Protein AF-A0A0G0XND3-F1 (afdb_monomer_lite)

Organism: NCBI:txid1619006

Radius of gyration: 26.79 Å; chains: 1; bounding box: 49×74×52 Å

Sequence (110 aa):
MKILNKISLFSTIFYLMGIFPLIGFAQESPVKSIDDVMNVLKSIVNVMYTAFFIVAIMFIILAAFNYLTAQDDPEKIKSATRQIMWAAVAIAVALISVGFNKIVESFIKP

pLDDT: mean 83.13, std 10.99, range [59.75, 94.06]

Secondary structure (DSSP, 8-state):
-HHHHHHHHHHHHHHHHHHHHHHHHT---S-SSHHHHHHHHHHHHHHHHHHHHHHHHHHHHHHHHHHHHTTT-HHHHHHHHHHHHHHHHHHHHHHHHHHHHHHHHHHH--

Structure (mmCIF, N/CA/C/O backbone):
data_AF-A0A0G0XND3-F1
#
_entry.id   AF-A0A0G0XND3-F1
#
loop_
_atom_site.group_PDB
_atom_site.id
_atom_site.type_symbol
_atom_site.label_atom_id
_atom_site.label_alt_id
_atom_site.label_comp_id
_atom_site.label_asym_id
_atom_site.label_entity_id
_atom_site.label_seq_id
_atom_site.pdbx_PDB_ins_code
_atom_site.Cartn_x
_atom_site.Cartn_y
_atom_site.Cartn_z
_atom_site.occupancy
_atom_site.B_iso_or_equiv
_atom_site.auth_seq_id
_atom_site.auth_comp_id
_atom_site.auth_asym_id
_atom_site.auth_atom_id
_atom_site.pdbx_PDB_model_num
ATOM 1 N N . MET A 1 1 ? 3.979 54.646 -23.955 1.00 59.75 1 MET A N 1
ATOM 2 C CA . MET A 1 1 ? 4.954 53.527 -23.928 1.00 59.75 1 MET A CA 1
ATOM 3 C C . MET A 1 1 ? 4.491 52.270 -23.165 1.00 59.75 1 MET A C 1
ATOM 5 O O . MET A 1 1 ? 4.945 51.190 -23.504 1.00 59.75 1 MET A O 1
ATOM 9 N N . LYS A 1 2 ? 3.574 52.343 -22.178 1.00 62.19 2 LYS A N 1
ATOM 10 C CA . LYS A 1 2 ? 3.165 51.166 -21.369 1.00 62.19 2 LYS A CA 1
ATOM 11 C C . LYS A 1 2 ? 2.310 50.111 -22.109 1.00 62.19 2 LYS A C 1
ATOM 13 O O . LYS A 1 2 ? 2.405 48.933 -21.793 1.00 62.19 2 LYS A O 1
ATOM 18 N N . ILE A 1 3 ? 1.502 50.516 -23.095 1.00 66.00 3 ILE A N 1
ATOM 19 C CA . ILE A 1 3 ? 0.595 49.620 -23.851 1.00 66.00 3 ILE A CA 1
ATOM 20 C C . ILE A 1 3 ? 1.346 48.780 -24.897 1.00 66.00 3 ILE A C 1
ATOM 22 O O . ILE A 1 3 ? 1.065 47.597 -25.053 1.00 66.00 3 ILE A O 1
ATOM 26 N N . LEU A 1 4 ? 2.366 49.362 -25.534 1.00 64.50 4 LEU A N 1
ATOM 27 C CA . LEU A 1 4 ? 3.217 48.682 -26.517 1.00 64.50 4 LEU A CA 1
ATOM 28 C C . LEU A 1 4 ? 3.977 47.490 -25.904 1.00 64.50 4 LEU A C 1
ATOM 30 O O . LEU A 1 4 ? 4.105 46.452 -26.543 1.00 64.50 4 LEU A O 1
ATOM 34 N N . ASN A 1 5 ? 4.397 47.591 -24.636 1.00 64.88 5 ASN A N 1
ATOM 35 C CA . ASN A 1 5 ? 5.076 46.492 -23.940 1.00 64.88 5 ASN A CA 1
ATOM 36 C C . ASN A 1 5 ? 4.128 45.324 -23.600 1.00 64.88 5 ASN A C 1
ATOM 38 O O . ASN A 1 5 ? 4.518 44.163 -23.674 1.00 64.88 5 ASN A O 1
ATOM 42 N N . LYS A 1 6 ? 2.857 45.612 -23.276 1.00 61.25 6 LYS A N 1
ATOM 43 C CA . LYS A 1 6 ? 1.849 44.571 -22.997 1.00 61.25 6 LYS A CA 1
ATOM 44 C C . LYS A 1 6 ? 1.481 43.761 -24.243 1.00 61.25 6 LYS A C 1
ATOM 46 O O . LYS A 1 6 ? 1.281 42.557 -24.142 1.00 61.25 6 LYS A O 1
ATOM 51 N N . ILE A 1 7 ? 1.425 44.411 -25.406 1.00 75.75 7 ILE A N 1
ATOM 52 C CA . ILE A 1 7 ? 1.162 43.753 -26.695 1.00 75.75 7 ILE A CA 1
ATOM 53 C C . ILE A 1 7 ? 2.341 42.866 -27.123 1.00 75.75 7 ILE A C 1
ATOM 55 O O . ILE A 1 7 ? 2.122 41.741 -27.566 1.00 75.75 7 ILE A O 1
ATOM 59 N N . SER A 1 8 ? 3.581 43.320 -26.910 1.00 69.00 8 SER A N 1
ATOM 60 C CA . SER A 1 8 ? 4.781 42.504 -27.153 1.00 69.00 8 SER A CA 1
ATOM 61 C C . SER A 1 8 ? 4.814 41.248 -26.268 1.00 69.00 8 SER A C 1
ATOM 63 O O . SER A 1 8 ? 5.031 40.146 -26.766 1.00 69.00 8 SER A O 1
ATOM 65 N N . LEU A 1 9 ? 4.487 41.390 -24.977 1.00 69.19 9 LEU A N 1
ATOM 66 C CA . LEU A 1 9 ? 4.376 40.267 -24.034 1.00 69.19 9 LEU A CA 1
ATOM 67 C C . LEU A 1 9 ? 3.320 39.232 -24.445 1.00 69.19 9 LEU A C 1
ATOM 69 O O . LEU A 1 9 ? 3.530 38.035 -24.284 1.00 69.19 9 LEU A O 1
ATOM 73 N N . PHE A 1 10 ? 2.184 39.673 -24.980 1.00 75.31 10 PHE A N 1
ATOM 74 C CA . PHE A 1 10 ? 1.141 38.753 -25.432 1.00 75.31 10 PHE A CA 1
ATOM 75 C C . PHE A 1 10 ? 1.582 37.954 -26.670 1.00 75.31 10 PHE A C 1
ATOM 77 O O . PHE A 1 10 ? 1.338 36.752 -26.755 1.00 75.31 10 PHE A O 1
ATOM 84 N N . SER A 1 11 ? 2.303 38.596 -27.595 1.00 71.25 11 SER A N 1
ATOM 85 C CA . SER A 1 11 ? 2.854 37.937 -28.783 1.00 71.25 11 SER A CA 1
ATOM 86 C C . SER A 1 11 ? 3.929 36.904 -28.435 1.00 71.25 11 SER A C 1
ATOM 88 O O . SER A 1 11 ? 3.955 35.835 -29.039 1.00 71.25 11 SER A O 1
ATOM 90 N N . THR A 1 12 ? 4.813 37.181 -27.472 1.00 71.94 12 THR A N 1
ATOM 91 C CA . THR A 1 12 ? 5.863 36.225 -27.078 1.00 71.94 12 THR A CA 1
ATOM 92 C C . THR A 1 12 ? 5.287 34.994 -26.384 1.00 71.94 12 THR A C 1
ATOM 94 O O . THR A 1 12 ? 5.728 33.881 -26.666 1.00 71.94 12 THR A O 1
ATOM 97 N N . ILE A 1 13 ? 4.260 35.168 -25.547 1.00 76.44 13 ILE A N 1
ATOM 98 C CA . ILE A 1 13 ? 3.527 34.059 -24.917 1.00 76.44 13 ILE A CA 1
ATOM 99 C C . ILE A 1 13 ? 2.840 33.196 -25.982 1.00 76.44 13 ILE A C 1
ATOM 101 O O . ILE A 1 13 ? 2.937 31.973 -25.930 1.00 76.44 13 ILE A O 1
ATOM 105 N N . PHE A 1 14 ? 2.204 33.815 -26.980 1.00 75.88 14 PHE A N 1
ATOM 106 C CA . PHE A 1 14 ? 1.552 33.094 -28.073 1.00 75.88 14 PHE A CA 1
ATOM 107 C C . PHE A 1 14 ? 2.546 32.274 -28.911 1.00 75.88 14 PHE A C 1
ATOM 109 O O . PHE A 1 14 ? 2.286 31.110 -29.216 1.00 75.88 14 PHE A O 1
ATOM 116 N N . TYR A 1 15 ? 3.719 32.843 -29.214 1.00 73.38 15 TYR A N 1
ATOM 117 C CA . TYR A 1 15 ? 4.799 32.107 -29.874 1.00 73.38 15 TYR A CA 1
ATOM 118 C C . TYR A 1 15 ? 5.288 30.931 -29.020 1.00 73.38 15 TYR A C 1
ATOM 120 O O . TYR A 1 15 ? 5.349 29.820 -29.533 1.00 73.38 15 TYR A O 1
ATOM 128 N N . LEU A 1 16 ? 5.554 31.129 -27.722 1.00 67.38 16 LEU A N 1
ATOM 129 C CA . LEU A 1 16 ? 5.973 30.068 -26.790 1.00 67.38 16 LEU A CA 1
ATOM 130 C C . LEU A 1 16 ? 4.945 28.928 -26.674 1.00 67.38 16 LEU A C 1
ATOM 132 O O . LEU A 1 16 ? 5.328 27.758 -26.647 1.00 67.38 16 LEU A O 1
ATOM 136 N N . MET A 1 17 ? 3.648 29.247 -26.661 1.00 71.38 17 MET A N 1
ATOM 137 C CA . MET A 1 17 ? 2.576 28.244 -26.646 1.00 71.38 17 MET A CA 1
ATOM 138 C C . MET A 1 17 ? 2.480 27.458 -27.962 1.00 71.38 17 MET A C 1
ATOM 140 O O . MET A 1 17 ? 2.139 26.278 -27.933 1.00 71.38 17 MET A O 1
ATOM 144 N N . GLY A 1 18 ? 2.819 28.072 -29.100 1.00 71.44 18 GLY A N 1
ATOM 145 C CA . GLY A 1 18 ? 2.841 27.406 -30.408 1.00 71.44 18 GLY A CA 1
ATOM 146 C C . GLY A 1 18 ? 3.983 26.396 -30.580 1.00 71.44 18 GLY A C 1
ATOM 147 O O . GLY A 1 18 ? 3.817 25.402 -31.283 1.00 71.44 18 GLY A O 1
ATOM 148 N N . ILE A 1 19 ? 5.120 26.606 -29.905 1.00 67.62 19 ILE A N 1
ATOM 149 C CA . ILE A 1 19 ? 6.272 25.676 -29.913 1.00 67.62 19 ILE A CA 1
ATOM 150 C C . ILE A 1 19 ? 6.167 24.589 -28.836 1.00 67.62 19 ILE A C 1
ATOM 152 O O . ILE A 1 19 ? 6.798 23.545 -28.965 1.00 67.62 19 ILE A O 1
ATOM 156 N N . PHE A 1 20 ? 5.350 24.788 -27.798 1.00 65.88 20 PHE A N 1
ATOM 157 C CA . PHE A 1 20 ? 5.111 23.809 -26.732 1.00 65.88 20 PHE A CA 1
ATOM 158 C C . PHE A 1 20 ? 4.737 22.393 -27.225 1.00 65.88 20 PHE A C 1
ATOM 160 O O . PHE A 1 20 ? 5.346 21.433 -26.745 1.00 65.88 20 PHE A O 1
ATOM 167 N N . PRO A 1 21 ? 3.820 22.209 -28.202 1.00 66.88 21 PRO A N 1
ATOM 168 C CA . PRO A 1 21 ? 3.534 20.879 -28.738 1.00 66.88 21 PRO A CA 1
ATOM 169 C C . PRO A 1 21 ? 4.757 20.247 -29.415 1.00 66.88 21 PRO A C 1
ATOM 171 O O . PRO A 1 21 ? 4.997 19.058 -29.248 1.00 66.88 21 PRO A O 1
ATOM 174 N N . LEU A 1 22 ? 5.584 21.027 -30.115 1.00 62.44 22 LEU A N 1
ATOM 175 C CA . LEU A 1 22 ? 6.776 20.506 -30.794 1.00 62.44 22 LEU A CA 1
ATOM 176 C C . LEU A 1 22 ? 7.824 19.980 -29.804 1.00 62.44 22 LEU A C 1
ATOM 178 O O . LEU A 1 22 ? 8.460 18.969 -30.080 1.00 62.44 22 LEU A O 1
ATOM 182 N N . ILE A 1 23 ? 7.968 20.613 -28.636 1.00 65.00 23 ILE A N 1
ATOM 183 C CA . ILE A 1 23 ? 8.885 20.155 -27.578 1.00 65.00 23 ILE A CA 1
ATOM 184 C C . ILE A 1 23 ? 8.352 18.870 -26.919 1.00 65.00 23 ILE A C 1
ATOM 186 O O . ILE A 1 23 ? 9.130 17.966 -26.626 1.00 65.00 23 ILE A O 1
ATOM 190 N N . GLY A 1 24 ? 7.031 18.761 -26.731 1.00 64.75 24 GLY A N 1
ATOM 191 C CA . GLY A 1 24 ? 6.392 17.560 -26.181 1.00 64.75 24 GLY A CA 1
ATOM 192 C C . GLY A 1 24 ? 6.449 16.347 -27.117 1.00 64.75 24 GLY A C 1
ATOM 193 O O . GLY A 1 24 ? 6.621 15.224 -26.652 1.00 64.75 24 GLY A O 1
ATOM 194 N N . PHE A 1 25 ? 6.358 16.559 -28.434 1.00 60.78 25 PHE A N 1
ATOM 195 C CA . PHE A 1 25 ? 6.450 15.484 -29.433 1.00 60.78 25 PHE A CA 1
ATOM 196 C C . PHE A 1 25 ? 7.889 15.155 -29.866 1.00 60.78 25 PHE A C 1
ATOM 198 O O . PHE A 1 25 ? 8.114 14.095 -30.443 1.00 60.78 25 PHE A O 1
ATOM 205 N N . ALA A 1 26 ? 8.866 16.024 -29.578 1.00 62.00 26 ALA A N 1
ATOM 206 C CA . ALA A 1 26 ? 10.295 15.753 -29.775 1.00 62.00 26 ALA A CA 1
ATOM 207 C C . ALA A 1 26 ? 10.917 14.927 -28.634 1.00 62.00 26 ALA A C 1
ATOM 209 O O . ALA A 1 26 ? 12.117 14.650 -28.655 1.00 62.00 26 ALA A O 1
ATOM 210 N N . GLN A 1 27 ? 10.123 14.543 -27.629 1.00 63.00 27 GLN A N 1
ATOM 211 C CA . GLN A 1 27 ? 10.580 13.679 -26.554 1.00 63.00 27 GLN A CA 1
ATOM 212 C C . GLN A 1 27 ? 10.917 12.299 -27.128 1.00 63.00 27 GLN A C 1
ATOM 214 O O . GLN A 1 27 ? 10.034 11.534 -27.516 1.00 63.00 27 GLN A O 1
ATOM 219 N N . GLU A 1 28 ? 12.215 11.996 -27.203 1.00 65.12 28 GLU A N 1
ATOM 220 C CA . GLU A 1 28 ? 12.698 10.669 -27.570 1.00 65.12 28 GLU A CA 1
ATOM 221 C C . GLU A 1 28 ? 11.992 9.619 -26.709 1.00 65.12 28 GLU A C 1
ATOM 223 O O . GLU A 1 28 ? 11.840 9.794 -25.496 1.00 65.12 28 GLU A O 1
ATOM 228 N N . SER A 1 29 ? 11.542 8.532 -27.344 1.00 62.84 29 SER A N 1
ATOM 229 C CA . SER A 1 29 ? 10.870 7.450 -26.628 1.00 62.84 29 SER A CA 1
ATOM 230 C C . SER A 1 29 ? 11.773 6.978 -25.480 1.00 62.84 29 SER A C 1
ATOM 232 O O . SER A 1 29 ? 12.929 6.629 -25.731 1.00 62.84 29 SER A O 1
ATOM 234 N N . PRO A 1 30 ? 11.277 6.943 -24.228 1.00 66.06 30 PRO A N 1
ATOM 235 C CA . PRO A 1 30 ? 12.079 6.557 -23.064 1.00 66.06 30 PRO A CA 1
ATOM 236 C C . PRO A 1 30 ? 12.505 5.082 -23.088 1.00 66.06 30 PRO A C 1
ATOM 238 O O . PRO A 1 30 ? 13.228 4.635 -22.207 1.00 66.06 30 PRO A O 1
ATOM 241 N N . VAL A 1 31 ? 12.053 4.327 -24.091 1.00 66.56 31 VAL A N 1
ATOM 242 C CA . VAL A 1 31 ? 12.364 2.922 -24.306 1.00 66.56 31 VAL A CA 1
ATOM 243 C C . VAL A 1 31 ? 13.236 2.802 -25.552 1.00 66.56 31 VAL A C 1
ATOM 245 O O . VAL A 1 31 ? 12.734 2.923 -26.670 1.00 66.56 31 VAL A O 1
ATOM 248 N N . LYS A 1 32 ? 14.537 2.568 -25.363 1.00 80.81 32 LYS A N 1
ATOM 249 C CA . LYS A 1 32 ? 15.506 2.345 -26.451 1.00 80.81 32 LYS A CA 1
ATOM 250 C C . LYS A 1 32 ? 15.971 0.888 -26.519 1.00 80.81 32 LYS A C 1
ATOM 252 O O . LYS A 1 32 ? 16.572 0.475 -27.507 1.00 80.81 32 LYS A O 1
ATOM 257 N N . SER A 1 33 ? 15.677 0.107 -25.483 1.00 80.12 33 SER A N 1
ATOM 258 C CA . SER A 1 33 ? 16.095 -1.284 -25.324 1.00 80.12 33 SER A CA 1
ATOM 259 C C . SER A 1 33 ? 15.076 -2.098 -24.513 1.00 80.12 33 SER A C 1
ATOM 261 O O . SER A 1 33 ? 14.181 -1.546 -23.871 1.00 80.12 33 SER A O 1
ATOM 263 N N . ILE A 1 34 ? 15.226 -3.428 -24.513 1.00 78.19 34 ILE A N 1
ATOM 264 C CA . ILE A 1 34 ? 14.434 -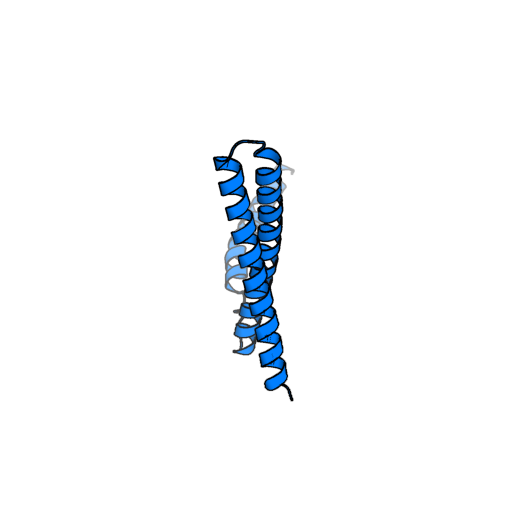4.334 -23.658 1.00 78.19 34 ILE A CA 1
ATOM 265 C C . ILE A 1 34 ? 14.659 -4.013 -22.169 1.00 78.19 34 ILE A C 1
ATOM 267 O O . ILE A 1 34 ? 13.727 -4.103 -21.368 1.00 78.19 34 ILE A O 1
ATOM 271 N N . ASP A 1 35 ? 15.862 -3.570 -21.803 1.00 84.25 35 ASP A N 1
ATOM 272 C CA . ASP A 1 35 ? 16.188 -3.177 -20.431 1.00 84.25 35 ASP A CA 1
ATOM 273 C C . ASP A 1 35 ? 15.397 -1.942 -19.986 1.00 84.25 35 ASP A C 1
ATOM 275 O O . ASP A 1 35 ? 14.928 -1.878 -18.848 1.00 84.25 35 ASP A O 1
ATOM 279 N N . ASP A 1 36 ? 15.147 -0.996 -20.893 1.00 82.12 36 ASP A N 1
ATOM 280 C CA . ASP A 1 36 ? 14.317 0.172 -20.595 1.00 82.12 36 ASP A CA 1
ATOM 281 C C . ASP A 1 36 ? 12.851 -0.209 -20.377 1.00 82.12 36 ASP A C 1
ATOM 283 O O . ASP A 1 36 ? 12.212 0.319 -19.465 1.00 82.12 36 ASP A O 1
ATOM 287 N N . VAL A 1 37 ? 12.326 -1.178 -21.142 1.00 85.06 37 VAL A N 1
ATOM 288 C CA . VAL A 1 37 ? 10.982 -1.736 -20.893 1.00 85.06 37 VAL A CA 1
ATOM 289 C C . VAL A 1 37 ? 10.913 -2.299 -19.478 1.00 85.06 37 VAL A C 1
ATOM 291 O O . VAL A 1 37 ? 9.970 -2.008 -18.741 1.00 85.06 37 VAL A O 1
ATOM 294 N N . MET A 1 38 ? 11.931 -3.063 -19.077 1.00 85.88 38 MET A N 1
ATOM 295 C CA . MET A 1 38 ? 12.007 -3.651 -17.744 1.00 85.88 38 MET A CA 1
ATOM 296 C C . MET A 1 38 ? 12.095 -2.580 -16.646 1.00 85.88 38 MET A C 1
ATOM 298 O O . MET A 1 38 ? 11.455 -2.713 -15.603 1.00 85.88 38 MET A O 1
ATOM 302 N N . ASN A 1 39 ? 12.841 -1.498 -16.873 1.00 87.50 39 ASN A N 1
ATOM 303 C CA . ASN A 1 39 ? 12.963 -0.389 -15.925 1.00 87.50 39 ASN A CA 1
ATOM 304 C C . ASN A 1 39 ? 11.651 0.388 -15.764 1.00 87.50 39 ASN A C 1
ATOM 306 O O . ASN A 1 39 ? 11.258 0.702 -14.636 1.00 87.50 39 ASN A O 1
ATOM 310 N N . VAL A 1 40 ? 10.935 0.642 -16.862 1.00 88.00 40 VAL A N 1
ATOM 311 C CA . VAL A 1 40 ? 9.604 1.265 -16.824 1.00 88.00 40 VAL A CA 1
ATOM 312 C C . VAL A 1 40 ? 8.620 0.374 -16.065 1.00 88.00 40 VAL A C 1
ATOM 314 O O . VAL A 1 40 ? 7.927 0.856 -15.168 1.00 88.00 40 VAL A O 1
ATOM 317 N N . LEU A 1 41 ? 8.612 -0.933 -16.344 1.00 88.31 41 LEU A N 1
ATOM 318 C CA . LEU A 1 41 ? 7.770 -1.907 -15.641 1.00 88.31 41 LEU A CA 1
ATOM 319 C C . LEU A 1 41 ? 8.060 -1.926 -14.138 1.00 88.31 41 LEU A C 1
ATOM 321 O O . LEU A 1 41 ? 7.136 -1.814 -13.333 1.00 88.31 41 LEU A O 1
ATOM 325 N N . LYS A 1 42 ? 9.338 -1.990 -13.750 1.00 89.12 42 LYS A N 1
ATOM 326 C CA . LYS A 1 42 ? 9.756 -1.922 -12.341 1.00 89.12 42 LYS A CA 1
ATOM 327 C C . LYS A 1 42 ? 9.303 -0.629 -11.671 1.00 89.12 42 LYS A C 1
ATOM 329 O O . LYS A 1 42 ? 8.843 -0.670 -10.533 1.00 89.12 42 LYS A O 1
ATOM 334 N N . SER A 1 43 ? 9.400 0.503 -12.366 1.00 90.56 43 SER A N 1
ATOM 335 C CA . SER A 1 43 ? 8.976 1.800 -11.835 1.00 90.56 43 SER A CA 1
ATOM 33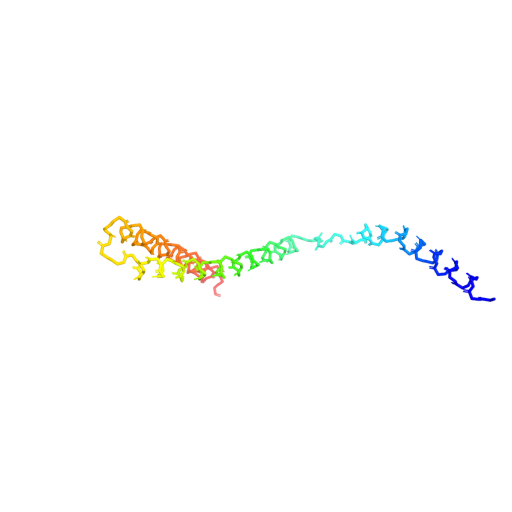6 C C . SER A 1 43 ? 7.465 1.847 -11.584 1.00 90.56 43 SER A C 1
ATOM 338 O O . SER A 1 43 ? 7.032 2.195 -10.484 1.00 90.56 43 SER A O 1
ATOM 340 N N . ILE A 1 44 ? 6.661 1.394 -12.553 1.00 91.56 44 ILE A N 1
ATOM 341 C CA . ILE A 1 44 ? 5.198 1.306 -12.420 1.00 91.56 44 ILE A CA 1
ATOM 342 C C . ILE A 1 44 ? 4.820 0.387 -11.256 1.00 91.56 44 ILE A C 1
ATOM 344 O O . ILE A 1 44 ? 4.011 0.757 -10.404 1.00 91.56 44 ILE A O 1
ATOM 348 N N . VAL A 1 45 ? 5.440 -0.791 -11.187 1.00 91.00 45 VAL A N 1
ATOM 349 C CA . VAL A 1 45 ? 5.207 -1.764 -10.117 1.00 91.00 45 VAL A CA 1
ATOM 350 C C . VAL A 1 45 ? 5.569 -1.174 -8.750 1.00 91.00 45 VAL A C 1
ATOM 352 O O . VAL A 1 45 ? 4.785 -1.302 -7.814 1.00 91.00 45 VAL A O 1
ATOM 355 N N . ASN A 1 46 ? 6.695 -0.467 -8.623 1.00 91.06 46 ASN A N 1
ATOM 356 C CA . ASN A 1 46 ? 7.120 0.150 -7.362 1.00 91.06 46 ASN A CA 1
ATOM 357 C C . ASN A 1 46 ? 6.151 1.243 -6.872 1.00 91.06 46 ASN A C 1
ATOM 359 O O . ASN A 1 46 ? 5.802 1.292 -5.687 1.00 91.06 46 ASN A O 1
ATOM 363 N N . VAL A 1 47 ? 5.674 2.096 -7.784 1.00 93.06 47 VAL A N 1
ATOM 364 C CA . VAL A 1 47 ? 4.662 3.114 -7.460 1.00 93.06 47 VAL A CA 1
ATOM 365 C C . VAL A 1 47 ? 3.357 2.446 -7.029 1.00 93.06 47 VAL A C 1
ATOM 367 O O . VAL A 1 47 ? 2.770 2.842 -6.022 1.00 93.06 47 VAL A O 1
ATOM 370 N N . MET A 1 48 ? 2.936 1.394 -7.736 1.00 92.19 48 MET A N 1
ATOM 371 C CA . MET A 1 48 ? 1.724 0.645 -7.409 1.00 92.19 48 MET A CA 1
ATOM 372 C C . MET A 1 48 ? 1.822 -0.043 -6.043 1.00 92.19 48 MET A C 1
ATOM 374 O O . MET A 1 48 ? 0.882 0.053 -5.257 1.00 92.19 48 MET A O 1
ATOM 378 N N . TYR A 1 49 ? 2.960 -0.665 -5.718 1.00 89.94 49 TYR A N 1
ATOM 379 C CA . TYR A 1 49 ? 3.204 -1.247 -4.394 1.00 89.94 49 TYR A CA 1
ATOM 380 C C . TYR A 1 49 ? 3.134 -0.190 -3.293 1.00 89.94 49 TYR A C 1
ATOM 382 O O . TYR A 1 49 ? 2.438 -0.382 -2.297 1.00 89.94 49 TYR A O 1
ATOM 390 N N . THR A 1 50 ? 3.822 0.937 -3.476 1.00 90.88 50 THR A N 1
ATOM 391 C CA . THR A 1 50 ? 3.839 2.015 -2.479 1.00 90.88 50 THR A CA 1
ATOM 392 C C . THR A 1 50 ? 2.431 2.560 -2.233 1.00 90.88 50 THR A C 1
ATOM 394 O O . THR A 1 50 ? 1.990 2.648 -1.086 1.00 90.88 50 THR A O 1
ATOM 397 N N . ALA A 1 51 ? 1.687 2.857 -3.302 1.00 93.62 51 ALA A N 1
ATOM 398 C CA . ALA A 1 51 ? 0.305 3.320 -3.205 1.00 93.62 51 ALA A CA 1
ATOM 399 C C . ALA A 1 51 ? -0.608 2.275 -2.537 1.00 93.62 51 ALA A C 1
ATOM 401 O O . ALA A 1 51 ? -1.407 2.619 -1.665 1.00 93.62 51 ALA A O 1
ATOM 402 N N . PHE A 1 52 ? -0.453 0.998 -2.894 1.00 91.38 52 PHE A N 1
ATOM 403 C CA . PHE A 1 52 ? -1.217 -0.105 -2.316 1.00 91.38 52 PHE A CA 1
ATOM 404 C C . PHE A 1 52 ? -1.032 -0.206 -0.799 1.00 91.38 52 PHE A C 1
ATOM 406 O O . PHE A 1 52 ? -2.021 -0.281 -0.073 1.00 91.38 52 PHE A O 1
ATOM 413 N N . PHE A 1 53 ? 0.208 -0.158 -0.300 1.00 90.50 53 PHE A N 1
ATOM 414 C CA . PHE A 1 53 ? 0.470 -0.250 1.139 1.00 90.50 53 PHE A CA 1
ATOM 415 C C . PHE A 1 53 ? -0.095 0.939 1.922 1.00 90.50 53 PHE A C 1
ATOM 417 O O . PHE A 1 53 ? -0.649 0.741 3.004 1.00 90.50 53 PHE A O 1
ATOM 424 N N . ILE A 1 54 ? -0.022 2.155 1.372 1.00 93.94 54 ILE A N 1
ATOM 425 C CA . ILE A 1 54 ? -0.618 3.347 1.998 1.00 93.94 54 ILE A CA 1
ATOM 426 C C . ILE A 1 54 ? -2.131 3.160 2.165 1.00 93.94 54 ILE A C 1
ATOM 428 O O . ILE A 1 54 ? -2.674 3.364 3.253 1.00 93.94 54 ILE A O 1
ATOM 432 N N . VAL A 1 55 ? -2.810 2.728 1.100 1.00 92.62 55 VAL A N 1
ATOM 433 C CA . VAL A 1 55 ? -4.255 2.475 1.123 1.00 92.62 55 VAL A CA 1
ATOM 434 C C . VAL A 1 55 ? -4.590 1.328 2.081 1.00 92.62 55 VAL A C 1
ATOM 436 O O . VAL A 1 55 ? -5.504 1.459 2.892 1.00 92.62 55 VAL A O 1
ATOM 439 N N . ALA A 1 56 ? -3.827 0.235 2.057 1.00 90.75 56 ALA A N 1
ATOM 440 C CA . ALA A 1 56 ? -4.040 -0.909 2.939 1.00 90.75 56 ALA A CA 1
ATOM 441 C C . ALA A 1 56 ? -3.986 -0.514 4.425 1.00 90.75 56 ALA A C 1
ATOM 443 O O . ALA A 1 56 ? -4.881 -0.882 5.187 1.00 90.75 56 ALA A O 1
ATOM 444 N N . ILE A 1 57 ? -2.992 0.285 4.831 1.00 91.94 57 ILE A N 1
ATOM 445 C CA . ILE A 1 57 ? -2.872 0.782 6.211 1.00 91.94 57 ILE A CA 1
ATOM 446 C C . ILE A 1 57 ? -4.093 1.628 6.592 1.00 91.94 57 ILE A C 1
ATOM 448 O O . ILE A 1 57 ? -4.658 1.442 7.671 1.00 91.94 57 ILE A O 1
ATOM 452 N N . MET A 1 58 ? -4.548 2.510 5.699 1.00 94.06 58 MET A N 1
ATOM 453 C CA . MET A 1 58 ? -5.743 3.324 5.931 1.00 94.06 58 MET A CA 1
ATOM 454 C C . MET A 1 58 ? -6.989 2.453 6.159 1.00 94.06 58 MET A C 1
ATOM 456 O O . MET A 1 58 ? -7.733 2.679 7.114 1.00 94.06 58 MET A O 1
ATOM 460 N N . PHE A 1 59 ? -7.190 1.418 5.340 1.00 90.69 59 PHE A N 1
ATOM 461 C CA . PHE A 1 59 ? -8.312 0.487 5.493 1.00 90.69 59 PHE A CA 1
ATOM 462 C C . PHE A 1 59 ? -8.240 -0.338 6.780 1.00 90.69 59 PHE A C 1
ATOM 464 O O . PHE A 1 59 ? -9.274 -0.563 7.408 1.00 90.69 59 PHE A O 1
ATOM 471 N N . ILE A 1 60 ? -7.046 -0.763 7.199 1.00 91.06 60 ILE A N 1
ATOM 472 C CA . ILE A 1 60 ? -6.854 -1.487 8.466 1.00 91.06 60 ILE A CA 1
ATOM 473 C C . ILE A 1 60 ? -7.282 -0.616 9.646 1.00 91.06 60 ILE A C 1
ATOM 475 O O . ILE A 1 60 ? -8.008 -1.082 10.524 1.00 91.06 60 ILE A O 1
ATOM 479 N N . ILE A 1 61 ? -6.874 0.654 9.649 1.00 93.38 61 ILE A N 1
ATOM 480 C CA . ILE A 1 61 ? -7.248 1.603 10.701 1.00 93.38 61 ILE A CA 1
ATOM 481 C C . ILE A 1 61 ? -8.770 1.791 10.723 1.00 93.38 61 ILE A C 1
ATOM 483 O O . ILE A 1 61 ? -9.381 1.688 11.785 1.00 93.38 61 ILE A O 1
ATOM 487 N N . LEU A 1 62 ? -9.403 1.993 9.563 1.00 91.00 62 LEU A N 1
ATOM 488 C CA . LEU A 1 62 ? -10.862 2.123 9.471 1.00 91.00 62 LEU A CA 1
ATOM 489 C C . LEU A 1 62 ? -11.597 0.868 9.964 1.00 91.00 62 LEU A C 1
ATOM 491 O O . LEU A 1 62 ? -12.566 0.981 10.712 1.00 91.00 62 LEU A O 1
ATOM 495 N N . ALA A 1 63 ? -11.124 -0.326 9.604 1.00 90.44 63 ALA A N 1
ATOM 496 C CA . ALA A 1 63 ? -11.698 -1.583 10.077 1.00 90.44 63 ALA A CA 1
ATOM 497 C C . ALA A 1 63 ? -11.566 -1.736 11.603 1.00 90.44 63 ALA A C 1
ATOM 499 O O . ALA A 1 63 ? -12.510 -2.172 12.263 1.00 90.44 63 ALA A O 1
ATOM 500 N N . ALA A 1 64 ? -10.428 -1.328 12.174 1.00 90.88 64 ALA A N 1
ATOM 501 C CA . ALA A 1 64 ? -10.220 -1.329 13.619 1.00 90.88 64 ALA A CA 1
ATOM 502 C C . ALA A 1 64 ? -11.182 -0.363 14.331 1.00 90.88 64 ALA A C 1
ATOM 504 O O . ALA A 1 64 ? -11.818 -0.750 15.310 1.00 90.88 64 ALA A O 1
ATOM 505 N N . PHE A 1 65 ? -11.362 0.858 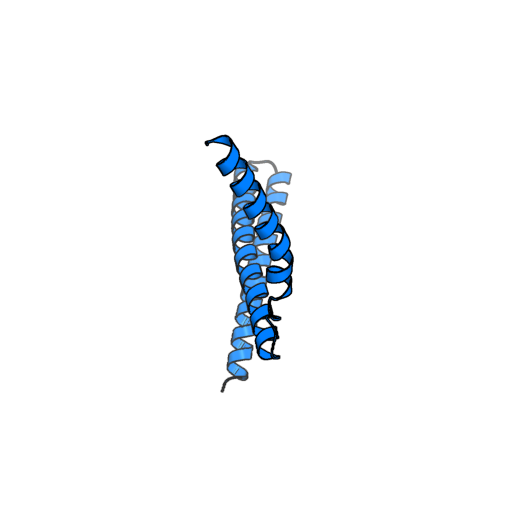13.817 1.00 92.62 65 PHE A N 1
ATOM 506 C CA . PHE A 1 65 ? -12.344 1.801 14.364 1.00 92.62 65 PHE A CA 1
ATOM 507 C C . PHE A 1 65 ? -13.777 1.274 14.262 1.00 92.62 65 PHE A C 1
ATOM 509 O O . PHE A 1 65 ? -14.528 1.375 15.231 1.00 92.62 65 PHE A O 1
ATOM 516 N N . ASN A 1 66 ? -14.153 0.668 13.135 1.00 90.06 66 ASN A N 1
ATOM 517 C CA . ASN A 1 66 ? -15.472 0.051 12.973 1.00 90.06 66 ASN A CA 1
ATOM 518 C C . ASN A 1 66 ? -15.704 -1.071 13.990 1.00 90.06 66 ASN A C 1
ATOM 520 O O . ASN A 1 66 ? -16.809 -1.208 14.503 1.00 90.06 66 ASN A O 1
ATOM 524 N N . TYR A 1 67 ? -14.668 -1.848 14.311 1.00 89.94 67 TYR A N 1
ATOM 525 C CA . TYR A 1 67 ? -14.750 -2.892 15.330 1.00 89.94 67 TYR A CA 1
ATOM 526 C C . TYR A 1 67 ? -14.926 -2.308 16.735 1.00 89.94 67 TYR A C 1
ATOM 528 O O . TYR A 1 67 ? -15.807 -2.735 17.475 1.00 89.94 67 TYR A O 1
ATOM 536 N N . LEU A 1 68 ? -14.139 -1.287 17.089 1.00 91.38 68 LEU A N 1
ATOM 537 C CA . LEU A 1 68 ? -14.218 -0.634 18.402 1.00 91.38 68 LEU A CA 1
ATOM 538 C C . LEU A 1 68 ? -15.540 0.119 18.616 1.00 91.38 68 LEU A C 1
ATOM 540 O O . LEU A 1 68 ? -16.043 0.186 19.733 1.00 91.38 68 LEU A O 1
ATOM 544 N N . THR A 1 69 ? -16.108 0.686 17.552 1.00 92.12 69 THR A N 1
ATOM 545 C CA . THR A 1 69 ? -17.364 1.454 17.607 1.00 92.12 69 THR A CA 1
ATOM 546 C C . THR A 1 69 ? -18.615 0.597 17.422 1.00 92.12 69 THR A C 1
ATOM 548 O O . THR A 1 69 ? -19.722 1.111 17.578 1.00 92.12 69 THR A O 1
ATOM 551 N N . ALA A 1 70 ? -18.468 -0.701 17.133 1.00 89.75 70 ALA A N 1
ATOM 552 C CA . ALA A 1 70 ? -19.591 -1.619 16.951 1.00 89.75 70 ALA A CA 1
ATOM 553 C C . ALA A 1 70 ? -20.409 -1.852 18.235 1.00 89.75 70 ALA A C 1
ATOM 555 O O . ALA A 1 70 ? -21.583 -2.202 18.130 1.00 89.75 70 ALA A O 1
ATOM 556 N N . GLN A 1 71 ? -19.833 -1.596 19.419 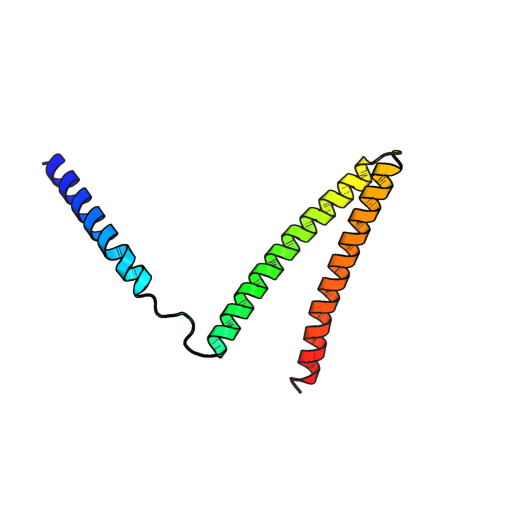1.00 87.44 71 GLN A N 1
ATOM 557 C CA . GLN A 1 71 ? -20.480 -1.812 20.724 1.00 87.44 71 GLN A CA 1
ATOM 558 C C . GLN A 1 71 ? -21.073 -3.233 20.819 1.00 87.44 71 GLN A C 1
ATOM 560 O O . GLN A 1 71 ? -20.445 -4.169 20.340 1.00 87.44 71 GLN A O 1
ATOM 565 N N . ASP A 1 72 ? -22.264 -3.394 21.405 1.00 87.31 72 ASP A N 1
ATOM 566 C CA . ASP A 1 72 ? -22.966 -4.678 21.559 1.00 8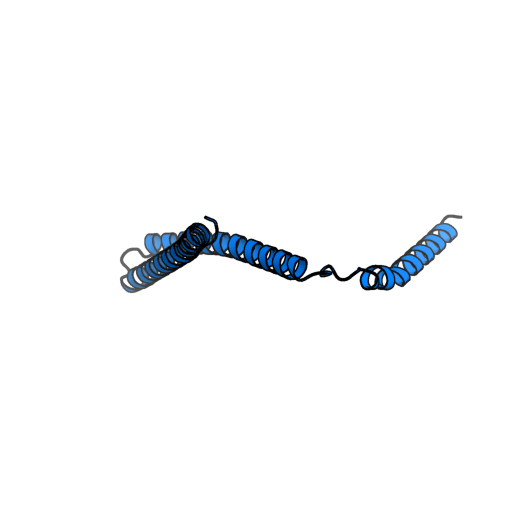7.31 72 ASP A CA 1
ATOM 567 C C . ASP A 1 72 ? -23.868 -5.038 20.361 1.00 87.31 72 ASP A C 1
ATOM 569 O O . ASP A 1 72 ? -24.739 -5.899 20.473 1.00 87.31 72 ASP A O 1
ATOM 573 N N . ASP A 1 73 ? -23.693 -4.394 19.202 1.00 93.50 73 ASP A N 1
ATOM 574 C CA . ASP A 1 73 ? -24.443 -4.740 17.992 1.00 93.50 73 ASP A CA 1
ATOM 575 C C . ASP A 1 73 ? -23.781 -5.943 17.282 1.00 93.50 73 ASP A C 1
ATOM 577 O O . ASP A 1 73 ? -22.712 -5.800 16.667 1.00 93.50 73 ASP A O 1
ATOM 581 N N . PRO A 1 74 ? -24.398 -7.142 17.322 1.00 90.44 74 PRO A N 1
ATOM 582 C CA . PRO A 1 74 ? -23.793 -8.355 16.783 1.00 90.44 74 PRO A CA 1
ATOM 583 C C . PRO A 1 74 ? -23.604 -8.301 15.262 1.00 90.44 74 PRO A C 1
ATOM 585 O O . PRO A 1 74 ? -22.683 -8.938 14.737 1.00 90.44 74 PRO A O 1
ATOM 588 N N . GLU A 1 75 ? -24.429 -7.542 14.533 1.00 91.81 75 GLU A N 1
ATOM 589 C CA . GLU A 1 75 ? -24.283 -7.404 13.083 1.00 91.81 75 GLU A CA 1
ATOM 590 C C . GLU A 1 75 ? -23.064 -6.548 12.733 1.00 91.81 75 GLU A C 1
ATOM 592 O O . GLU A 1 75 ? -22.268 -6.916 11.857 1.00 91.81 75 GLU A O 1
ATOM 597 N N . LYS A 1 76 ? -22.864 -5.441 13.459 1.00 89.94 76 LYS A N 1
ATOM 598 C CA . LYS A 1 76 ? -21.699 -4.564 13.272 1.00 89.94 76 LYS A CA 1
ATOM 599 C C . LYS A 1 76 ? -20.402 -5.245 13.677 1.00 89.94 76 LYS A C 1
ATOM 601 O O . LYS A 1 76 ? -19.433 -5.157 12.919 1.00 89.94 76 LYS A O 1
ATOM 606 N N . ILE A 1 77 ? -20.394 -5.978 14.794 1.00 91.88 77 ILE A N 1
ATOM 607 C CA . ILE A 1 77 ? -19.228 -6.769 15.214 1.00 91.88 77 ILE A CA 1
ATOM 608 C C . ILE A 1 77 ? -18.867 -7.769 14.115 1.00 91.88 77 ILE A C 1
ATOM 610 O O . ILE A 1 77 ? -17.730 -7.784 13.644 1.00 91.88 77 ILE A O 1
ATOM 614 N N . LYS A 1 78 ? -19.839 -8.557 13.633 1.00 92.44 78 LYS A N 1
ATOM 615 C CA . LYS A 1 78 ? -19.606 -9.557 12.579 1.00 92.44 78 LYS A CA 1
ATOM 616 C C . LYS A 1 78 ? -19.047 -8.930 11.301 1.00 92.44 78 LYS A C 1
ATOM 618 O O . LYS A 1 78 ? -18.129 -9.486 10.689 1.00 92.44 78 LYS A O 1
ATOM 623 N N . SER A 1 79 ? -19.587 -7.781 10.896 1.00 90.31 79 SER A N 1
ATOM 624 C CA . SER A 1 79 ? -19.104 -7.038 9.729 1.00 90.31 79 SER A CA 1
ATOM 625 C C . SER A 1 79 ? -17.658 -6.570 9.917 1.00 90.31 79 SER A C 1
ATOM 627 O O . SER A 1 79 ? -16.804 -6.844 9.068 1.00 90.31 79 SER A O 1
ATOM 629 N N . ALA A 1 80 ? -17.348 -5.947 11.055 1.00 90.69 80 ALA A N 1
ATOM 630 C CA . ALA A 1 80 ? -16.015 -5.439 11.355 1.00 90.69 80 ALA A CA 1
ATOM 631 C C . ALA A 1 80 ? -14.973 -6.565 11.507 1.00 90.69 80 ALA A C 1
ATOM 633 O O . ALA A 1 80 ? -13.879 -6.468 10.950 1.00 90.69 80 ALA A O 1
ATOM 634 N N . THR A 1 81 ? -15.319 -7.687 12.148 1.00 89.88 81 THR A N 1
ATOM 635 C CA . THR A 1 81 ? -14.450 -8.877 12.208 1.00 89.88 81 THR A CA 1
ATOM 636 C C . THR A 1 81 ? -14.137 -9.408 10.813 1.00 89.88 81 THR A C 1
ATOM 638 O O . THR A 1 81 ? -12.990 -9.747 10.519 1.00 89.88 81 THR A O 1
ATOM 641 N N . ARG A 1 82 ? -15.132 -9.448 9.918 1.00 92.94 82 ARG A N 1
ATOM 642 C CA . ARG A 1 82 ? -14.914 -9.871 8.530 1.00 92.94 82 ARG A CA 1
ATOM 643 C C . ARG A 1 82 ? -13.993 -8.900 7.789 1.00 92.94 82 ARG A C 1
ATOM 645 O O . ARG A 1 82 ? -13.135 -9.361 7.041 1.00 92.94 82 ARG A O 1
ATOM 652 N N . GLN A 1 83 ? -14.134 -7.592 8.007 1.00 91.19 83 GLN A N 1
ATOM 653 C CA . GLN A 1 83 ? -13.227 -6.586 7.440 1.00 91.19 83 GLN A CA 1
ATOM 654 C C . GLN A 1 83 ? -11.781 -6.798 7.914 1.00 91.19 83 GLN A C 1
ATOM 656 O O . GLN A 1 83 ? -10.874 -6.843 7.083 1.00 91.19 83 GLN A O 1
ATOM 661 N N . ILE A 1 84 ? -11.565 -7.014 9.216 1.00 91.00 84 ILE A N 1
ATOM 662 C CA . ILE A 1 84 ? -10.236 -7.301 9.783 1.00 91.00 84 ILE A CA 1
ATOM 663 C C . ILE A 1 84 ? -9.656 -8.598 9.203 1.00 91.00 84 ILE A C 1
ATOM 665 O O . ILE A 1 84 ? -8.486 -8.638 8.829 1.00 91.00 84 ILE A O 1
ATOM 669 N N . MET A 1 85 ? -10.470 -9.648 9.072 1.00 93.12 85 MET A N 1
ATOM 670 C CA . MET A 1 85 ? -10.033 -10.920 8.495 1.00 93.12 85 MET A CA 1
ATOM 671 C C . MET A 1 85 ? -9.568 -10.758 7.044 1.00 93.12 85 MET A C 1
ATOM 673 O O . MET A 1 85 ? -8.501 -11.251 6.686 1.00 93.12 85 MET A O 1
ATOM 677 N N . TRP A 1 86 ? -10.312 -10.020 6.216 1.00 91.75 86 TRP A N 1
ATOM 678 C CA . TRP A 1 86 ? -9.880 -9.731 4.845 1.00 91.75 86 TRP A CA 1
ATOM 679 C C . TRP A 1 86 ? -8.618 -8.870 4.792 1.00 91.75 86 TRP A C 1
ATOM 681 O O . TRP A 1 86 ? -7.762 -9.111 3.941 1.00 91.75 86 TRP A O 1
ATOM 691 N N . ALA A 1 87 ? -8.458 -7.922 5.715 1.00 91.06 87 ALA A N 1
ATOM 692 C CA . ALA A 1 87 ? -7.229 -7.147 5.824 1.00 91.06 87 ALA A CA 1
ATOM 693 C C . ALA A 1 87 ? -6.021 -8.034 6.185 1.00 91.06 87 ALA A C 1
ATOM 695 O O . ALA A 1 87 ? -4.959 -7.910 5.575 1.00 91.06 87 ALA A O 1
ATOM 696 N N . ALA A 1 88 ? -6.194 -8.988 7.106 1.00 91.94 88 ALA A N 1
ATOM 697 C CA . ALA A 1 88 ? -5.162 -9.966 7.450 1.00 91.94 88 ALA A CA 1
ATOM 698 C C . ALA A 1 88 ? -4.794 -10.864 6.255 1.00 91.94 88 ALA A C 1
ATOM 700 O O . ALA A 1 88 ? -3.612 -11.088 5.993 1.00 91.94 88 ALA A O 1
ATOM 701 N N . VAL A 1 89 ? -5.789 -11.322 5.485 1.00 93.50 89 VAL A N 1
ATOM 702 C CA . VAL A 1 89 ? -5.563 -12.098 4.253 1.00 93.50 89 VAL A CA 1
ATOM 703 C C . VAL A 1 89 ? -4.783 -11.279 3.219 1.00 93.50 89 VAL A C 1
ATOM 705 O O . VAL A 1 89 ? -3.839 -11.796 2.625 1.00 93.50 89 VAL A O 1
ATOM 708 N N . ALA A 1 90 ? -5.113 -9.997 3.033 1.00 90.38 90 ALA A N 1
ATOM 709 C CA . ALA A 1 90 ? -4.390 -9.120 2.111 1.00 90.38 90 ALA A CA 1
ATOM 710 C C . ALA A 1 90 ? -2.908 -8.965 2.497 1.00 90.38 90 ALA A C 1
ATOM 712 O O . ALA A 1 90 ? -2.032 -9.069 1.636 1.00 90.38 90 ALA A O 1
ATOM 713 N N . ILE A 1 91 ? -2.617 -8.786 3.792 1.00 90.75 91 ILE A N 1
ATOM 714 C CA . ILE A 1 91 ? -1.239 -8.735 4.302 1.00 90.75 91 ILE A CA 1
ATOM 715 C C . ILE A 1 91 ? -0.523 -10.065 4.049 1.00 90.75 91 ILE A C 1
ATOM 717 O O . ILE A 1 91 ? 0.603 -10.066 3.556 1.00 90.75 91 ILE A O 1
ATOM 721 N N . ALA A 1 92 ? -1.167 -11.197 4.344 1.00 94.00 92 ALA A N 1
ATOM 722 C CA . ALA A 1 92 ? -0.572 -12.515 4.142 1.00 94.00 92 ALA A CA 1
ATOM 723 C C . ALA A 1 92 ? -0.174 -12.744 2.673 1.00 94.00 92 ALA A C 1
ATOM 725 O O . ALA A 1 92 ? 0.951 -13.159 2.394 1.00 94.00 92 ALA A O 1
ATOM 726 N N . VAL A 1 93 ? -1.056 -12.403 1.728 1.00 92.56 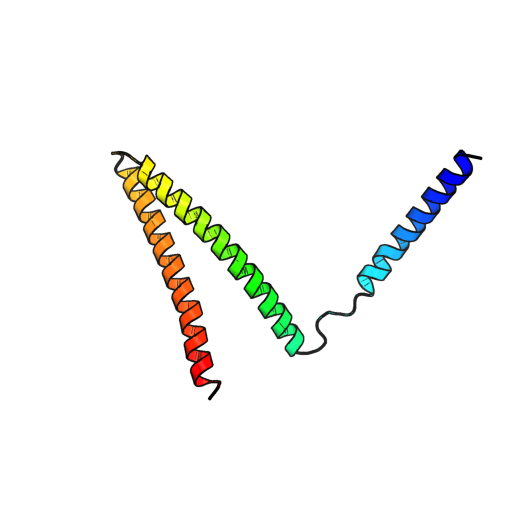93 VAL A N 1
ATOM 727 C CA . VAL A 1 93 ? -0.769 -12.506 0.288 1.00 92.56 93 VAL A CA 1
ATOM 728 C C . VAL A 1 93 ? 0.384 -11.584 -0.120 1.00 92.56 93 VAL A C 1
ATOM 730 O O . VAL A 1 93 ? 1.274 -12.011 -0.858 1.00 92.56 93 VAL A O 1
ATOM 733 N N . ALA A 1 94 ? 0.420 -10.348 0.388 1.00 90.12 94 ALA A N 1
ATOM 734 C CA . ALA A 1 94 ? 1.511 -9.415 0.107 1.00 90.12 94 ALA A CA 1
ATOM 735 C C . ALA A 1 94 ? 2.867 -9.946 0.609 1.00 90.12 94 ALA A C 1
ATOM 737 O O . ALA A 1 94 ? 3.861 -9.894 -0.117 1.00 90.12 94 ALA A O 1
ATOM 738 N N . LEU A 1 95 ? 2.903 -10.515 1.818 1.00 91.69 95 LEU A N 1
ATOM 739 C CA . LEU A 1 95 ? 4.113 -11.116 2.386 1.00 91.69 95 LEU A CA 1
ATOM 740 C C . LEU A 1 95 ? 4.588 -12.327 1.577 1.00 91.69 95 LEU A C 1
ATOM 742 O O . LEU A 1 95 ? 5.783 -12.441 1.306 1.00 91.69 95 LEU A O 1
ATOM 746 N N . ILE A 1 96 ? 3.668 -13.199 1.149 1.00 93.06 96 ILE A N 1
ATOM 747 C CA . ILE A 1 96 ? 3.995 -14.358 0.305 1.00 93.06 96 ILE A CA 1
ATOM 748 C C . ILE A 1 96 ? 4.555 -13.901 -1.043 1.00 93.06 96 ILE A C 1
ATOM 750 O O . ILE A 1 96 ? 5.559 -14.447 -1.491 1.00 93.06 96 ILE A O 1
ATOM 754 N N . SER A 1 97 ? 3.961 -12.881 -1.666 1.00 89.62 97 SER A N 1
ATOM 755 C CA . SER A 1 97 ? 4.444 -12.328 -2.937 1.00 89.62 97 SER A CA 1
ATOM 756 C C . SER A 1 97 ? 5.901 -11.858 -2.838 1.00 89.62 97 SER A C 1
ATOM 758 O O . SER A 1 97 ? 6.727 -12.213 -3.679 1.00 89.62 97 SER A O 1
ATOM 760 N N . VAL A 1 98 ? 6.248 -11.128 -1.774 1.00 86.50 98 VAL A N 1
ATOM 761 C CA . VAL A 1 98 ? 7.624 -10.654 -1.551 1.00 86.50 98 VAL A CA 1
ATOM 762 C C . VAL A 1 98 ? 8.567 -11.808 -1.202 1.00 86.50 98 VAL A C 1
ATOM 764 O O . VAL A 1 98 ? 9.683 -11.870 -1.721 1.00 86.50 98 VAL A O 1
ATOM 767 N N . GLY A 1 99 ? 8.136 -12.727 -0.336 1.00 88.38 99 GLY A N 1
ATOM 768 C CA . GLY A 1 99 ? 8.935 -13.884 0.072 1.00 88.38 99 GLY A CA 1
ATOM 769 C C . GLY A 1 99 ? 9.254 -14.815 -1.096 1.00 88.38 99 GLY A C 1
ATOM 770 O O . GLY A 1 99 ? 10.403 -15.220 -1.260 1.00 88.38 99 GLY A O 1
ATOM 771 N N . PHE A 1 100 ? 8.269 -15.091 -1.949 1.00 89.56 100 PHE A N 1
ATOM 772 C CA . PHE A 1 100 ? 8.433 -15.929 -3.133 1.00 89.56 100 PHE A CA 1
ATOM 773 C C . PHE A 1 100 ? 9.467 -15.350 -4.104 1.00 89.56 100 PHE A C 1
ATOM 775 O O . PHE A 1 100 ? 10.370 -16.071 -4.523 1.00 89.56 100 PHE A O 1
ATOM 782 N N . ASN A 1 101 ? 9.406 -14.045 -4.392 1.00 86.94 101 ASN A N 1
ATOM 783 C CA . ASN A 1 101 ? 10.389 -13.390 -5.260 1.00 86.94 101 ASN A CA 1
ATOM 784 C C . ASN A 1 101 ? 11.820 -13.543 -4.721 1.00 86.94 101 ASN A C 1
ATOM 786 O O . ASN A 1 101 ? 12.723 -13.886 -5.479 1.00 86.94 101 ASN A O 1
ATOM 790 N N . LYS A 1 102 ? 12.025 -13.376 -3.406 1.00 87.12 102 LYS A N 1
ATOM 791 C CA . LYS A 1 102 ? 13.345 -13.563 -2.776 1.00 87.12 102 LYS A CA 1
ATOM 792 C C . LYS A 1 102 ? 13.855 -14.998 -2.874 1.00 87.12 102 LYS A C 1
ATOM 794 O O . LYS A 1 102 ? 15.042 -15.209 -3.103 1.00 87.12 102 LYS A O 1
ATOM 799 N N . ILE A 1 103 ? 12.967 -15.973 -2.692 1.00 89.94 103 ILE A N 1
ATOM 800 C CA . ILE A 1 103 ? 13.312 -17.392 -2.816 1.00 89.94 103 ILE A CA 1
ATOM 801 C C . ILE A 1 103 ? 13.762 -17.684 -4.250 1.00 89.94 103 ILE A C 1
ATOM 803 O O . ILE A 1 103 ? 14.828 -18.256 -4.450 1.00 89.94 103 ILE A O 1
ATOM 807 N N . VAL A 1 104 ? 12.993 -17.238 -5.246 1.00 89.00 104 VAL A N 1
ATOM 808 C CA . VAL A 1 104 ? 13.327 -17.430 -6.664 1.00 89.00 104 VAL A CA 1
ATOM 809 C C . VAL A 1 104 ? 14.648 -16.744 -7.024 1.00 89.00 104 VAL A C 1
ATOM 811 O O . VAL A 1 104 ? 15.497 -17.358 -7.668 1.00 89.00 104 VAL A O 1
ATOM 814 N N . GLU A 1 105 ? 14.875 -15.511 -6.565 1.00 87.88 105 GLU A N 1
ATOM 815 C CA . GLU A 1 105 ? 16.147 -14.810 -6.775 1.00 87.88 105 GLU A CA 1
ATOM 816 C C . GLU A 1 105 ? 17.342 -15.565 -6.180 1.00 87.88 105 GLU A C 1
ATOM 818 O O . GLU A 1 105 ? 18.387 -15.625 -6.825 1.00 87.88 105 GLU A O 1
ATOM 823 N N . SER A 1 106 ? 17.180 -16.182 -5.005 1.00 85.56 106 SER A N 1
ATOM 824 C CA . SER A 1 106 ? 18.229 -16.974 -4.347 1.00 85.56 106 SER A CA 1
ATOM 825 C C . SER A 1 106 ? 18.612 -18.246 -5.106 1.00 85.56 106 SER A C 1
ATOM 827 O O . SER A 1 106 ? 19.692 -18.777 -4.870 1.00 85.56 106 SER A O 1
ATOM 829 N N . PHE A 1 107 ? 17.737 -18.767 -5.969 1.00 85.94 107 PHE A N 1
ATOM 830 C CA . PHE A 1 107 ? 18.047 -19.924 -6.813 1.00 85.94 107 PHE A CA 1
ATOM 831 C C . PHE A 1 107 ? 18.610 -19.523 -8.182 1.00 85.94 107 PHE A C 1
ATOM 833 O O . PHE A 1 107 ? 19.325 -20.309 -8.797 1.00 85.94 107 PHE A O 1
ATOM 840 N N . ILE A 1 108 ? 18.278 -18.324 -8.675 1.00 89.06 108 ILE A N 1
ATOM 841 C CA . ILE A 1 108 ? 18.714 -17.839 -9.996 1.00 89.06 108 ILE A CA 1
ATOM 842 C C . ILE A 1 108 ? 20.076 -17.141 -9.927 1.00 89.06 108 ILE A C 1
ATOM 844 O O . ILE A 1 108 ? 20.854 -17.236 -10.876 1.00 89.06 108 ILE A O 1
ATOM 848 N N . LYS A 1 109 ? 20.369 -16.426 -8.838 1.00 74.12 109 LYS A N 1
ATOM 849 C CA . LYS A 1 109 ? 21.698 -15.862 -8.587 1.00 74.12 109 LYS A CA 1
ATOM 850 C C . LYS A 1 109 ? 22.468 -16.847 -7.698 1.00 74.12 109 LYS A C 1
ATOM 852 O O . LYS A 1 109 ? 22.169 -16.869 -6.505 1.00 74.12 109 LYS A O 1
ATOM 857 N N . PRO A 1 110 ? 23.365 -17.684 -8.259 1.00 62.44 110 PRO A N 1
ATOM 858 C CA . PRO A 1 110 ? 24.235 -18.534 -7.451 1.00 62.44 110 PRO A CA 1
ATOM 859 C C . PRO A 1 110 ? 25.149 -17.706 -6.541 1.00 62.44 110 PRO A C 1
ATOM 861 O O . PRO A 1 110 ? 25.470 -16.549 -6.909 1.00 62.44 110 PRO A O 1
#

InterPro domains:
  IPR043993 Type IV secretion system pilin [PF18895] (33-96)

Foldseek 3Di:
DVVVVVVVVVVVVVVVVVCVVVVVVPPDDQPPDPVSVVVVVVVVVVVVVVVVVVVLVVQLVVLVVQCVPCPPPPVSVVVSVVSNVVSVVVVVVVVCVVVVVVVVVVVVPD